Protein AF-A0A1F7W3T9-F1 (afdb_monomer)

Organism: NCBI:txid1802421

Nearest PDB structures (foldseek):
  5jph-assembly2_A  TM=6.653E-01  e=1.484E-04  Staphylococcus aureus subsp. aureus COL
  3c26-assembly1_A-2  TM=6.608E-01  e=3.423E-04  Thermoplasma acidophilum DSM 1728
  3bln-assembly1_A-2  TM=6.348E-01  e=3.893E-04  Bacillus cereus ATCC 10987
  5i0c-assembly1_A  TM=7.735E-01  e=1.502E-03  Escherichia coli K-12
  6wqb-assembly1_A  TM=5.299E-01  e=5.034E-04  Legionella hackeliae

Radius of gyration: 15.73 Å; Cα contacts (8 Å, |Δi|>4): 240; chains: 1; bounding box: 48×29×38 Å

Structure (mmCIF, N/CA/C/O backbone):
data_AF-A0A1F7W3T9-F1
#
_entry.id   AF-A0A1F7W3T9-F1
#
loop_
_atom_site.group_PDB
_atom_site.id
_atom_site.type_symbol
_atom_site.label_atom_id
_atom_site.label_alt_id
_atom_site.label_comp_id
_atom_site.label_asym_id
_atom_site.label_entity_id
_atom_site.label_seq_id
_atom_site.pdbx_PDB_ins_code
_atom_site.Cartn_x
_atom_site.Cartn_y
_atom_site.Cartn_z
_atom_site.occupancy
_atom_site.B_iso_or_equiv
_atom_site.auth_seq_id
_atom_site.auth_comp_id
_atom_site.auth_asym_id
_atom_site.auth_atom_id
_atom_site.pdbx_PDB_model_num
ATOM 1 N N . MET A 1 1 ? -23.388 -8.414 0.802 1.00 35.69 1 MET A N 1
ATOM 2 C CA . MET A 1 1 ? -22.889 -7.067 0.453 1.00 35.69 1 MET A CA 1
ATOM 3 C C . MET A 1 1 ? -22.602 -6.332 1.752 1.00 35.69 1 MET A C 1
ATOM 5 O O . MET A 1 1 ? -23.546 -5.978 2.436 1.00 35.69 1 MET A O 1
ATOM 9 N N . TYR A 1 2 ? -21.334 -6.177 2.138 1.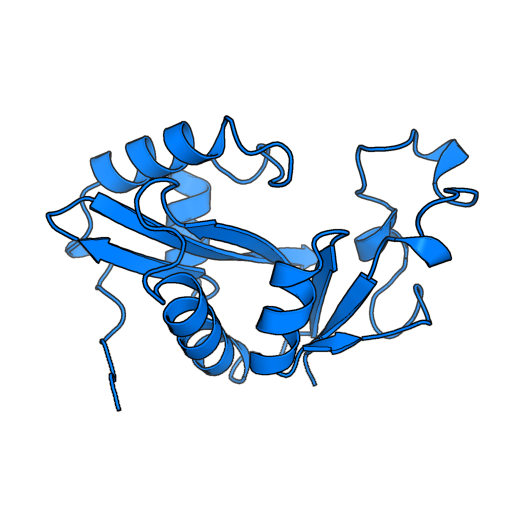00 41.97 2 TYR A N 1
ATOM 10 C CA . TYR A 1 2 ? -20.949 -5.325 3.270 1.00 41.97 2 TYR A CA 1
ATOM 11 C C . TYR A 1 2 ? -20.372 -4.039 2.691 1.00 41.97 2 TYR A C 1
ATOM 13 O O . TYR A 1 2 ? -19.206 -4.007 2.309 1.00 41.97 2 TYR A O 1
ATOM 21 N N . ASN A 1 3 ? -21.203 -3.005 2.569 1.00 50.81 3 ASN A N 1
ATOM 22 C CA . ASN A 1 3 ? -20.736 -1.667 2.225 1.00 50.81 3 ASN A CA 1
ATOM 23 C C . ASN A 1 3 ? -20.411 -0.950 3.540 1.00 50.81 3 ASN A C 1
ATOM 25 O O . ASN A 1 3 ? -21.209 -0.170 4.053 1.00 50.81 3 ASN A O 1
ATOM 29 N N . LYS A 1 4 ? -19.295 -1.336 4.172 1.00 67.81 4 LYS A N 1
ATOM 30 C CA . LYS A 1 4 ? -18.832 -0.667 5.390 1.00 67.81 4 LYS A CA 1
ATOM 31 C C . LYS A 1 4 ? -18.284 0.686 4.943 1.00 67.81 4 LYS A C 1
ATOM 33 O O . LYS A 1 4 ? -17.303 0.729 4.204 1.00 67.81 4 LYS A O 1
ATOM 38 N N . MET A 1 5 ? -18.970 1.768 5.307 1.00 78.62 5 MET A N 1
ATOM 39 C CA . MET A 1 5 ? -18.484 3.114 5.024 1.00 78.62 5 MET A CA 1
ATOM 40 C C . MET A 1 5 ? -17.095 3.286 5.635 1.00 78.62 5 MET A C 1
ATOM 42 O O . MET A 1 5 ? -16.861 2.905 6.783 1.00 78.62 5 MET A O 1
ATOM 46 N N . ARG A 1 6 ? -16.184 3.857 4.847 1.00 87.25 6 ARG A N 1
ATOM 47 C CA . ARG A 1 6 ? -14.848 4.236 5.296 1.00 87.25 6 ARG A CA 1
ATOM 48 C C . ARG A 1 6 ? -14.981 5.192 6.496 1.00 87.25 6 ARG A C 1
ATOM 50 O O . ARG A 1 6 ? -15.669 6.203 6.339 1.00 87.25 6 ARG A O 1
ATOM 57 N N . PRO A 1 7 ? -14.378 4.891 7.663 1.00 90.06 7 PRO A N 1
ATOM 58 C CA . PRO A 1 7 ? -14.485 5.756 8.836 1.00 90.06 7 PRO A CA 1
ATOM 59 C C . PRO A 1 7 ? -14.005 7.172 8.523 1.00 90.06 7 PRO A C 1
ATOM 61 O O . PRO A 1 7 ? -13.029 7.345 7.782 1.00 90.06 7 PRO A O 1
ATOM 64 N N . LYS A 1 8 ? -14.670 8.191 9.065 1.00 91.81 8 LYS A N 1
ATOM 65 C CA . LYS A 1 8 ? -14.162 9.550 8.903 1.00 91.81 8 LYS A CA 1
ATOM 66 C C . LYS A 1 8 ? -12.931 9.730 9.777 1.00 91.81 8 LYS A C 1
ATOM 68 O O . LYS A 1 8 ? -12.761 9.033 10.774 1.00 91.81 8 LYS A O 1
ATOM 73 N N . ILE A 1 9 ? -12.033 10.620 9.377 1.00 92.19 9 ILE A N 1
ATOM 74 C CA . ILE A 1 9 ? -10.763 10.760 10.087 1.00 92.19 9 ILE A CA 1
ATOM 75 C C . ILE A 1 9 ? -10.940 11.362 11.479 1.00 92.19 9 ILE A C 1
ATOM 77 O O . ILE A 1 9 ? -10.219 10.988 12.396 1.00 92.19 9 ILE A O 1
ATOM 81 N N . GLU A 1 10 ? -11.912 12.256 11.634 1.00 91.88 10 GLU A N 1
ATOM 82 C CA . GLU A 1 10 ? -12.294 12.862 12.906 1.00 91.88 10 GLU A CA 1
ATOM 83 C C . GLU A 1 10 ? -12.789 11.833 13.932 1.00 91.88 10 GLU A C 1
ATOM 85 O O . GLU A 1 10 ? -12.701 12.087 15.130 1.00 91.88 10 GLU A O 1
ATOM 90 N N . ASP A 1 11 ? -13.229 10.658 13.468 1.00 92.69 11 ASP A N 1
ATOM 91 C CA . ASP A 1 11 ? -13.685 9.549 14.308 1.00 92.69 11 ASP A CA 1
ATOM 92 C C . ASP A 1 11 ? -12.538 8.593 14.698 1.00 92.69 11 ASP A C 1
ATOM 94 O O . ASP A 1 11 ? -12.772 7.603 15.390 1.00 92.69 11 ASP A O 1
ATOM 98 N N . ILE A 1 12 ? -11.305 8.833 14.229 1.00 95.62 12 ILE A N 1
ATOM 99 C CA . ILE A 1 12 ? -10.142 7.977 14.497 1.00 95.62 12 ILE A CA 1
ATOM 100 C C . ILE A 1 12 ? -9.166 8.726 15.417 1.00 95.62 12 ILE A C 1
ATOM 102 O O . ILE A 1 12 ? -8.451 9.615 14.942 1.00 95.62 12 ILE A O 1
ATOM 106 N N . PRO A 1 13 ? -9.078 8.350 16.707 1.00 95.38 13 PRO A N 1
ATOM 107 C CA . PRO A 1 13 ? -8.136 8.948 17.647 1.00 95.38 13 PRO A CA 1
ATOM 108 C C . PRO A 1 13 ? -6.679 8.906 17.163 1.00 95.38 13 PRO A C 1
ATOM 110 O O . PRO A 1 13 ? -6.229 7.930 16.558 1.00 95.38 13 PRO A O 1
ATOM 113 N N . ASP A 1 14 ? -5.894 9.933 17.507 1.00 95.69 14 ASP A N 1
ATOM 114 C CA . ASP A 1 14 ? -4.461 9.998 17.166 1.00 95.69 14 ASP A CA 1
ATOM 115 C C . ASP A 1 14 ? -3.666 8.807 17.728 1.00 95.69 14 ASP A C 1
ATOM 117 O O . ASP A 1 14 ? -2.729 8.313 17.095 1.00 95.69 14 ASP A O 1
ATOM 121 N N . GLN A 1 15 ? -4.093 8.272 18.875 1.00 97.19 15 GLN A N 1
ATOM 122 C CA . GLN A 1 15 ? -3.517 7.065 19.463 1.00 97.19 15 GLN A CA 1
ATOM 123 C C . GLN A 1 15 ? -3.587 5.852 18.520 1.00 97.19 15 GLN A C 1
ATOM 125 O O . GLN A 1 15 ? -2.621 5.094 18.451 1.00 97.19 15 GLN A O 1
ATOM 130 N N . CYS A 1 16 ? -4.656 5.690 17.736 1.00 97.81 16 CYS A N 1
ATOM 131 C CA . CYS A 1 16 ? -4.796 4.562 16.812 1.00 97.81 16 CYS A CA 1
ATOM 132 C C . CYS A 1 16 ? -3.702 4.567 15.734 1.00 97.81 16 CYS A C 1
ATOM 134 O O . CYS A 1 16 ? -3.210 3.513 15.330 1.00 97.81 16 CYS A O 1
ATOM 136 N N . TRP A 1 17 ? -3.301 5.755 15.270 1.00 97.69 17 TRP A N 1
ATOM 137 C CA . TRP A 1 17 ? -2.234 5.926 14.279 1.00 97.69 17 TRP A CA 1
ATOM 138 C C . TRP A 1 17 ? -0.857 5.623 14.870 1.00 97.69 17 TRP A C 1
ATOM 140 O O . TRP A 1 17 ? -0.026 4.992 14.211 1.00 97.69 17 TRP A O 1
ATOM 150 N N . ASN A 1 18 ? -0.636 6.016 16.127 1.00 97.94 18 ASN A N 1
ATOM 151 C CA . ASN A 1 18 ? 0.569 5.665 16.875 1.00 97.94 18 ASN A CA 1
ATOM 152 C C . ASN A 1 18 ? 0.680 4.147 17.056 1.00 97.94 18 ASN A C 1
ATOM 154 O O . ASN A 1 18 ? 1.714 3.564 16.733 1.00 97.94 18 ASN A O 1
ATOM 158 N N . GLU A 1 19 ? -0.397 3.494 17.494 1.00 97.81 19 GLU A N 1
ATOM 159 C CA . GLU A 1 19 ? -0.456 2.038 17.646 1.00 97.81 19 GLU A CA 1
ATOM 160 C C . GLU A 1 19 ? -0.229 1.314 16.317 1.00 97.81 19 GLU A C 1
ATOM 162 O O . GLU A 1 19 ? 0.555 0.368 16.259 1.00 97.81 19 GLU A O 1
ATOM 167 N N . LEU A 1 20 ? -0.865 1.765 15.231 1.00 97.94 20 LEU A N 1
ATOM 168 C CA . LEU A 1 20 ? -0.646 1.202 13.899 1.00 97.94 20 LEU A CA 1
ATOM 169 C C . LEU A 1 20 ? 0.827 1.301 13.486 1.00 97.94 20 LEU A C 1
ATOM 171 O O . LEU A 1 20 ? 1.398 0.313 13.034 1.00 97.94 20 LEU A O 1
ATOM 175 N N . SER A 1 21 ? 1.448 2.469 13.660 1.00 97.62 21 SER A N 1
ATOM 176 C CA . SER A 1 21 ? 2.864 2.675 13.347 1.00 97.62 21 SER A CA 1
ATOM 177 C C . SER A 1 21 ? 3.762 1.699 14.113 1.00 97.62 21 SER A C 1
ATOM 179 O O . SER A 1 21 ? 4.583 1.021 13.496 1.00 97.62 21 SER A O 1
ATOM 181 N N . GLN A 1 22 ? 3.542 1.541 15.424 1.00 97.25 22 GLN A N 1
ATOM 182 C CA . GLN A 1 22 ? 4.276 0.579 16.253 1.00 97.25 22 GLN A CA 1
ATOM 183 C C . GLN A 1 22 ? 4.046 -0.871 15.809 1.00 97.25 22 GLN A C 1
ATOM 185 O O . GLN A 1 22 ? 4.997 -1.644 15.703 1.00 97.25 22 GLN A O 1
ATOM 190 N N . ASN A 1 23 ? 2.805 -1.235 15.481 1.00 96.81 23 ASN A N 1
ATOM 191 C CA . ASN A 1 23 ? 2.450 -2.577 15.017 1.00 96.81 23 ASN A CA 1
ATOM 192 C C . ASN A 1 23 ? 3.042 -2.927 13.643 1.00 96.81 23 ASN A C 1
ATOM 194 O O . ASN A 1 23 ? 3.168 -4.109 13.320 1.00 96.81 23 ASN A O 1
ATOM 198 N N . LEU A 1 24 ? 3.396 -1.929 12.830 1.00 95.88 24 LEU A N 1
ATOM 199 C CA . LEU A 1 24 ? 4.036 -2.132 11.532 1.00 95.88 24 LEU A CA 1
ATOM 200 C C . LEU A 1 24 ? 5.555 -2.314 11.645 1.00 95.88 24 LEU A C 1
ATOM 202 O O . LEU A 1 24 ? 6.133 -2.913 10.744 1.00 95.88 24 LEU A O 1
ATOM 206 N N . LEU A 1 25 ? 6.211 -1.862 12.722 1.00 93.25 25 LEU A N 1
ATOM 207 C CA . LEU A 1 25 ? 7.673 -1.969 12.889 1.00 93.25 25 LEU A CA 1
ATOM 208 C C . LEU A 1 25 ? 8.229 -3.407 12.806 1.00 93.25 25 LEU A C 1
ATOM 210 O O . LEU A 1 25 ? 9.304 -3.586 12.240 1.00 93.25 25 LEU A O 1
ATOM 214 N N . PRO A 1 26 ? 7.553 -4.454 13.318 1.00 92.38 26 PRO A N 1
ATOM 215 C CA . PRO A 1 26 ? 8.050 -5.827 13.193 1.00 92.38 26 PRO A CA 1
ATOM 216 C C . PRO A 1 26 ? 7.887 -6.426 11.782 1.00 92.38 26 PRO A C 1
ATOM 218 O O . PRO A 1 26 ? 8.435 -7.495 11.494 1.00 92.38 26 PRO A O 1
ATOM 221 N N . GLU A 1 27 ? 7.111 -5.788 10.901 1.00 90.38 27 GLU A N 1
ATOM 222 C CA . GLU A 1 27 ? 6.724 -6.331 9.598 1.00 90.38 27 GLU A CA 1
ATOM 223 C C . GLU A 1 27 ? 7.800 -6.066 8.538 1.00 90.38 27 GLU A C 1
ATOM 225 O O . GLU A 1 27 ? 7.726 -5.113 7.769 1.00 90.38 27 GLU A O 1
ATOM 230 N N . LYS A 1 28 ? 8.775 -6.976 8.435 1.00 84.12 28 LYS A N 1
ATOM 231 C CA . LYS A 1 28 ? 9.928 -6.886 7.509 1.00 84.12 28 LYS A CA 1
ATOM 232 C C . LYS A 1 28 ? 9.580 -6.675 6.026 1.00 84.12 28 LYS A C 1
ATOM 234 O O . LYS A 1 28 ? 10.450 -6.317 5.240 1.00 84.12 28 LYS A O 1
ATOM 239 N N . ALA A 1 29 ? 8.348 -6.976 5.617 1.00 81.69 29 ALA A N 1
ATOM 240 C CA . ALA A 1 29 ? 7.885 -6.811 4.239 1.00 81.69 29 ALA A CA 1
ATOM 241 C C . ALA A 1 29 ? 7.359 -5.394 3.941 1.00 81.69 29 ALA A C 1
ATOM 243 O O . ALA A 1 29 ? 7.005 -5.107 2.798 1.00 81.69 29 ALA A O 1
ATOM 244 N N . ILE A 1 30 ? 7.266 -4.529 4.953 1.00 86.38 30 ILE A N 1
ATOM 245 C CA . ILE A 1 30 ? 6.737 -3.172 4.853 1.00 86.38 30 ILE A CA 1
ATOM 246 C C . ILE A 1 30 ? 7.895 -2.200 5.056 1.00 86.38 30 ILE A C 1
ATOM 248 O O . ILE A 1 30 ? 8.602 -2.252 6.055 1.00 86.38 30 ILE A O 1
ATOM 252 N N . LEU A 1 31 ? 8.081 -1.291 4.103 1.00 84.19 31 LEU A N 1
ATOM 253 C CA . LEU A 1 31 ? 9.108 -0.260 4.197 1.00 84.19 31 LEU A CA 1
ATOM 254 C C . LEU A 1 31 ? 8.773 0.718 5.337 1.00 84.19 31 LEU A C 1
ATOM 256 O O . LEU A 1 31 ? 7.743 1.385 5.281 1.00 84.19 31 LEU A O 1
ATOM 260 N N . HIS A 1 32 ? 9.630 0.833 6.353 1.00 84.25 32 HIS A N 1
ATOM 261 C CA . HIS A 1 32 ? 9.324 1.642 7.545 1.00 84.25 32 HIS A CA 1
ATOM 262 C C . HIS A 1 32 ? 9.503 3.156 7.352 1.00 84.25 32 HIS A C 1
ATOM 264 O O . HIS A 1 32 ? 8.979 3.947 8.134 1.00 84.25 32 HIS A O 1
ATOM 270 N N . THR A 1 33 ? 10.178 3.594 6.283 1.00 83.19 33 THR A N 1
ATOM 271 C CA . THR A 1 33 ? 10.369 5.028 5.970 1.00 83.19 33 THR A CA 1
ATOM 272 C C . THR A 1 33 ? 9.066 5.759 5.623 1.00 83.19 33 THR A C 1
ATOM 274 O O . THR A 1 33 ? 9.048 6.988 5.541 1.00 83.19 33 THR A O 1
ATOM 277 N N . ARG A 1 34 ? 7.977 5.003 5.430 1.00 87.00 34 ARG A N 1
ATOM 278 C CA . ARG A 1 34 ? 6.623 5.489 5.136 1.00 87.00 34 ARG A CA 1
ATOM 279 C C . ARG A 1 34 ? 5.597 5.159 6.226 1.00 87.00 34 ARG A C 1
ATOM 281 O O . ARG A 1 34 ? 4.414 5.374 6.020 1.00 87.00 34 ARG A O 1
ATOM 288 N N . THR A 1 35 ? 5.998 4.593 7.366 1.00 91.50 35 THR A N 1
ATOM 289 C CA . THR A 1 35 ? 5.048 4.097 8.383 1.00 91.50 35 THR A CA 1
ATOM 290 C C . THR A 1 35 ? 5.002 4.953 9.643 1.00 91.50 35 THR A C 1
ATOM 292 O O . THR A 1 35 ? 4.647 4.437 10.702 1.00 91.50 35 THR A O 1
ATOM 295 N N . THR A 1 36 ? 5.356 6.241 9.576 1.00 96.12 36 THR A N 1
ATOM 296 C CA . THR A 1 36 ? 5.118 7.143 10.713 1.00 96.12 36 THR A CA 1
ATOM 297 C C . THR A 1 36 ? 3.615 7.414 10.873 1.00 96.12 36 THR A C 1
ATOM 299 O O . THR A 1 36 ? 2.879 7.341 9.883 1.00 96.12 36 THR A O 1
ATO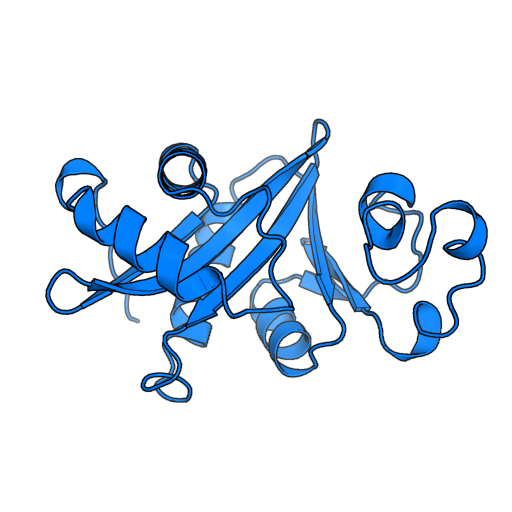M 302 N N . PRO A 1 37 ? 3.129 7.740 12.087 1.00 97.56 37 PRO A N 1
ATOM 303 C CA . PRO A 1 37 ? 1.712 8.037 12.315 1.00 97.56 37 PRO A CA 1
ATOM 304 C C . PRO A 1 37 ? 1.175 9.107 11.355 1.00 97.56 37 PRO A C 1
ATOM 306 O O . PRO A 1 37 ? 0.146 8.901 10.713 1.00 97.56 37 PRO A O 1
ATOM 309 N N . ASP A 1 38 ? 1.928 10.194 11.167 1.00 96.81 38 ASP A N 1
ATOM 310 C CA . ASP A 1 38 ? 1.553 11.292 10.273 1.00 96.81 38 ASP A CA 1
ATOM 311 C C . ASP A 1 38 ? 1.476 10.859 8.808 1.00 96.81 38 ASP A C 1
ATOM 313 O O . ASP A 1 38 ? 0.544 11.241 8.104 1.00 96.81 38 ASP A O 1
ATOM 317 N N . GLN A 1 39 ? 2.412 10.032 8.333 1.00 96.44 39 GLN A N 1
ATOM 318 C CA . GLN A 1 39 ? 2.392 9.528 6.957 1.00 96.44 39 GLN A CA 1
ATOM 319 C C . GLN A 1 39 ? 1.209 8.585 6.715 1.00 96.44 39 GLN A C 1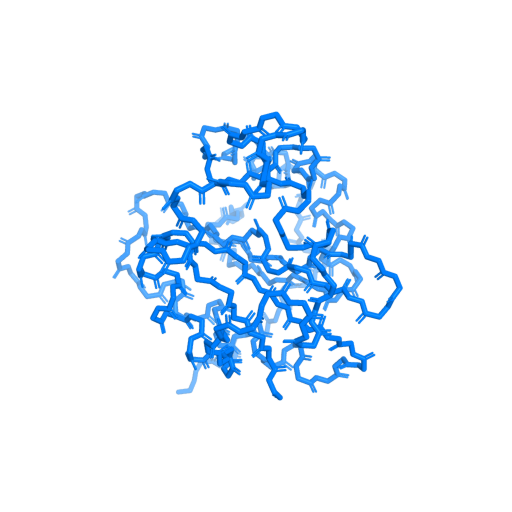
ATOM 321 O O . GLN A 1 39 ? 0.536 8.695 5.689 1.00 96.44 39 GLN A O 1
ATOM 326 N N . LEU A 1 40 ? 0.918 7.696 7.671 1.00 97.56 40 LEU A N 1
ATOM 327 C CA . LEU A 1 40 ? -0.231 6.786 7.621 1.00 97.56 40 LEU A CA 1
ATOM 328 C C . LEU A 1 40 ? -1.556 7.565 7.623 1.00 97.56 40 LEU A C 1
ATOM 330 O O . LEU A 1 40 ? -2.474 7.263 6.854 1.00 97.56 40 LEU A O 1
ATOM 334 N N . LYS A 1 41 ? -1.642 8.608 8.450 1.00 97.56 41 LYS A N 1
ATOM 335 C CA . LYS A 1 41 ? -2.793 9.509 8.514 1.00 97.56 41 LYS A CA 1
ATOM 336 C C . LYS A 1 41 ? -2.952 10.304 7.215 1.00 97.56 41 LYS A C 1
ATOM 338 O O . LYS A 1 41 ? -4.057 10.413 6.685 1.00 97.56 41 LYS A O 1
ATOM 343 N N . ARG A 1 42 ? -1.847 10.807 6.660 1.00 96.81 42 ARG A N 1
ATOM 344 C CA . ARG A 1 42 ? -1.803 11.580 5.411 1.00 96.81 42 ARG A CA 1
ATOM 345 C C . ARG A 1 42 ? -2.272 10.765 4.207 1.00 96.81 42 ARG A C 1
ATOM 347 O O . ARG A 1 42 ? -3.185 11.196 3.518 1.00 96.81 42 ARG A O 1
ATOM 354 N N . VAL A 1 43 ? -1.721 9.570 3.984 1.00 96.31 43 VAL A N 1
ATOM 355 C CA . VAL A 1 43 ? -2.115 8.726 2.837 1.00 96.31 43 VAL A CA 1
ATOM 356 C C . VAL A 1 43 ? -3.577 8.268 2.941 1.00 96.31 43 VAL A C 1
ATOM 358 O O . VAL A 1 43 ? -4.259 8.072 1.932 1.00 96.31 43 VAL A O 1
ATOM 361 N N . TYR A 1 44 ? -4.099 8.157 4.167 1.00 97.12 44 TYR A N 1
ATOM 362 C CA . TYR A 1 44 ? -5.527 7.990 4.397 1.00 97.12 44 TYR A CA 1
ATOM 363 C C . TYR A 1 44 ? -6.303 9.248 3.981 1.00 97.12 44 TYR A C 1
ATOM 365 O O . TYR A 1 44 ? -7.184 9.162 3.130 1.00 97.12 44 TYR A O 1
ATOM 373 N N . LEU A 1 45 ? -5.974 10.432 4.487 1.00 95.75 45 LEU A N 1
ATOM 374 C CA . LEU A 1 45 ? -6.638 11.676 4.068 1.00 95.75 45 LEU A CA 1
ATOM 375 C C . LEU A 1 45 ? -6.665 11.870 2.552 1.00 95.75 45 LEU A C 1
ATOM 377 O O . LEU A 1 45 ? -7.716 12.181 1.996 1.00 95.75 45 LEU A O 1
ATOM 381 N N . ASP A 1 46 ? -5.541 11.595 1.899 1.00 94.31 46 ASP A N 1
ATOM 382 C CA . ASP A 1 46 ? -5.356 11.790 0.463 1.00 94.31 46 ASP A CA 1
ATOM 383 C C . ASP A 1 46 ? -6.141 10.770 -0.391 1.00 94.31 46 ASP A C 1
ATOM 385 O O . ASP A 1 46 ? -6.145 10.857 -1.614 1.00 94.31 46 ASP A O 1
ATOM 389 N N . GLY A 1 47 ? -6.841 9.814 0.233 1.00 94.56 47 GLY A N 1
ATOM 390 C CA . GLY A 1 47 ? -7.707 8.868 -0.471 1.00 94.56 47 GLY A CA 1
ATOM 391 C C . GLY A 1 47 ? -6.961 7.685 -1.084 1.00 94.56 47 GLY A C 1
ATOM 392 O O . GLY A 1 47 ? -7.455 7.087 -2.033 1.00 94.56 47 GLY A O 1
ATOM 393 N N . TYR A 1 48 ? -5.810 7.307 -0.524 1.00 95.56 48 TYR A N 1
ATOM 394 C CA . TYR A 1 48 ? -5.002 6.182 -1.009 1.00 95.56 48 TYR A CA 1
ATOM 395 C C . TYR A 1 48 ? -4.817 5.068 0.024 1.00 95.56 48 TYR A C 1
ATOM 397 O O . TYR A 1 48 ? -3.987 4.176 -0.158 1.00 95.56 48 TYR A O 1
ATOM 405 N N . ALA A 1 49 ? -5.598 5.081 1.104 1.00 97.00 49 ALA A N 1
ATOM 406 C CA . ALA A 1 49 ? -5.589 4.009 2.088 1.00 97.00 49 ALA A CA 1
ATOM 407 C C . ALA A 1 49 ? -6.981 3.641 2.600 1.00 97.00 49 ALA A C 1
ATOM 409 O O . ALA A 1 49 ? -7.882 4.475 2.707 1.00 97.00 49 ALA A O 1
ATOM 410 N N . VAL A 1 50 ? -7.135 2.381 2.985 1.00 96.44 50 VAL A N 1
ATOM 411 C CA . VAL A 1 50 ? -8.329 1.840 3.638 1.00 96.44 50 VAL A CA 1
ATOM 412 C C . VAL A 1 50 ? -7.929 1.150 4.933 1.00 96.44 50 VAL A C 1
ATOM 414 O O . VAL A 1 50 ? -6.819 0.629 5.059 1.00 96.44 50 VAL A O 1
ATOM 417 N N . LEU A 1 51 ? -8.837 1.147 5.904 1.00 97.56 51 LEU A N 1
ATOM 418 C CA . LEU A 1 51 ? -8.600 0.545 7.209 1.00 97.56 51 LEU A CA 1
ATOM 419 C C . LEU A 1 51 ? -9.849 -0.138 7.746 1.00 97.56 51 LEU A C 1
ATOM 421 O O . LEU A 1 51 ? -10.968 0.156 7.330 1.00 97.56 51 LEU A O 1
ATOM 425 N N . GLU A 1 52 ? -9.636 -1.047 8.687 1.00 96.69 52 GLU A N 1
ATOM 426 C CA . GLU A 1 52 ? -10.686 -1.654 9.496 1.00 96.69 52 GLU A CA 1
ATOM 427 C C . GLU A 1 52 ? -10.462 -1.233 10.949 1.00 96.69 52 GLU A C 1
ATOM 429 O O . GLU A 1 52 ? -9.410 -1.521 11.524 1.00 96.69 52 GLU A O 1
ATOM 434 N N . LEU A 1 53 ? -11.464 -0.569 11.527 1.00 95.88 53 LEU A N 1
ATOM 435 C CA . LEU A 1 53 ? -11.508 -0.181 12.936 1.00 95.88 53 LEU A CA 1
ATOM 436 C C . LEU A 1 53 ? -12.373 -1.187 13.713 1.00 9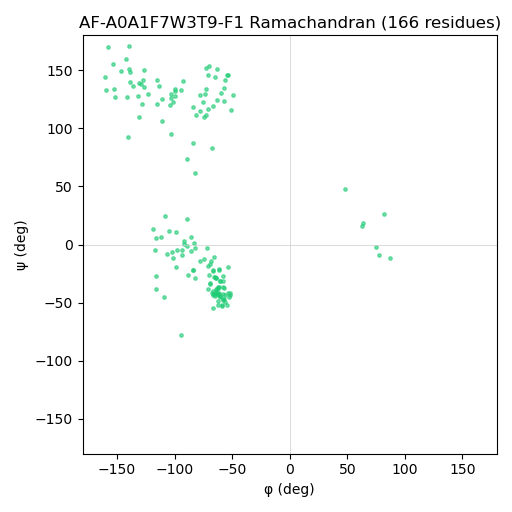5.88 53 LEU A C 1
ATOM 438 O O . LEU A 1 53 ? -13.469 -1.541 13.257 1.00 95.88 53 LEU A O 1
ATOM 442 N N . ARG A 1 54 ? -11.891 -1.648 14.870 1.00 94.12 54 ARG A N 1
ATOM 443 C CA . ARG A 1 54 ? -12.645 -2.455 15.844 1.00 94.12 54 ARG A CA 1
ATOM 444 C C . ARG A 1 54 ? -12.277 -2.014 17.248 1.00 94.12 54 ARG A C 1
ATOM 446 O O . ARG A 1 54 ? -11.091 -1.995 17.552 1.00 94.12 54 ARG A O 1
ATOM 453 N N . ASP A 1 55 ? -13.279 -1.681 18.056 1.00 90.62 55 ASP A N 1
ATOM 454 C CA . ASP A 1 55 ? -13.100 -1.254 19.450 1.00 90.62 55 ASP A CA 1
ATOM 455 C C . ASP A 1 55 ? -12.009 -0.178 19.587 1.00 90.62 55 ASP A C 1
ATOM 457 O O . 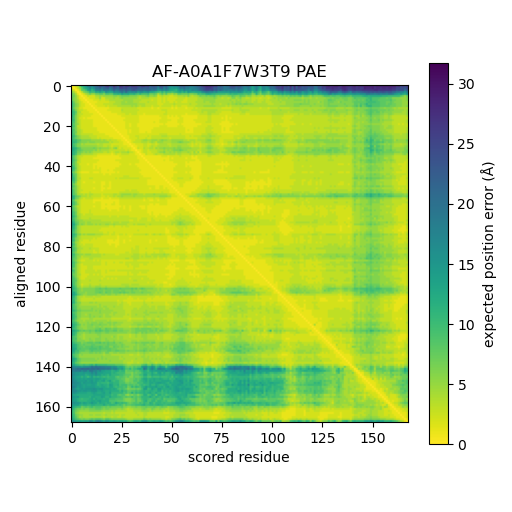ASP A 1 55 ? -11.093 -0.316 20.381 1.00 90.62 55 ASP A O 1
ATOM 461 N N . GLU A 1 56 ? -12.060 0.849 18.728 1.00 90.25 56 GLU A N 1
ATOM 462 C CA . GLU A 1 56 ? -11.072 1.945 18.679 1.00 90.25 56 GLU A CA 1
ATOM 463 C C . GLU A 1 56 ? -9.632 1.527 18.316 1.00 90.25 56 GLU A C 1
ATOM 465 O O . GLU A 1 56 ? -8.702 2.317 18.428 1.00 90.25 56 GLU A O 1
ATOM 470 N N . HIS A 1 57 ? -9.427 0.327 17.770 1.00 95.56 57 HIS A N 1
ATOM 471 C CA . HIS A 1 57 ? -8.132 -0.112 17.247 1.00 95.56 57 HIS A CA 1
ATOM 472 C C . HIS A 1 57 ? -8.161 -0.313 15.733 1.00 95.56 57 HIS A C 1
ATOM 474 O O . HIS A 1 57 ? -9.079 -0.930 15.179 1.00 95.56 57 HIS A O 1
ATOM 480 N N . ILE A 1 58 ? -7.118 0.155 15.042 1.00 97.88 58 ILE A N 1
ATOM 481 C CA . ILE A 1 58 ? -6.904 -0.195 13.635 1.00 97.88 58 ILE A CA 1
ATOM 482 C C . ILE A 1 58 ? -6.395 -1.637 13.587 1.00 97.88 58 ILE A C 1
ATOM 484 O O . ILE A 1 58 ? -5.263 -1.934 13.966 1.00 97.88 58 ILE A O 1
ATOM 488 N N . VAL A 1 59 ? -7.237 -2.548 13.104 1.00 97.75 59 VAL A N 1
ATOM 489 C CA . VAL A 1 59 ? -6.932 -3.987 13.029 1.00 97.75 59 VAL A CA 1
ATOM 490 C C . VAL A 1 59 ? -6.539 -4.453 11.630 1.00 97.75 59 VAL A C 1
ATOM 492 O O . VAL A 1 59 ? -6.140 -5.601 11.428 1.00 97.75 59 VAL A O 1
ATOM 495 N N . GLY A 1 60 ? -6.641 -3.572 10.643 1.00 97.62 60 GLY A N 1
ATOM 496 C CA . GLY A 1 60 ? -6.123 -3.800 9.307 1.00 97.62 60 GLY A CA 1
ATOM 497 C C . GLY A 1 60 ? -5.962 -2.483 8.573 1.00 97.62 60 GLY A C 1
ATOM 498 O O . GLY A 1 60 ? -6.747 -1.560 8.774 1.00 97.62 60 GLY A O 1
ATOM 499 N N . TYR A 1 61 ? -4.922 -2.397 7.753 1.00 97.88 61 TYR A N 1
ATOM 500 C CA . TYR A 1 61 ? -4.530 -1.164 7.092 1.00 97.88 61 TYR A CA 1
ATOM 501 C C . TYR A 1 61 ? -3.819 -1.445 5.774 1.00 97.88 61 TYR A C 1
ATOM 503 O O . TYR A 1 61 ? -2.876 -2.240 5.704 1.00 97.88 61 TYR A O 1
ATOM 511 N N . PHE A 1 62 ? -4.314 -0.818 4.717 1.00 95.94 62 PHE A N 1
ATOM 512 C CA . PHE A 1 62 ? -3.876 -1.016 3.346 1.00 95.94 62 PHE A CA 1
ATOM 513 C C . PHE A 1 62 ? -3.634 0.346 2.710 1.00 95.94 62 PHE A C 1
ATOM 515 O O . PHE A 1 62 ? -4.527 1.185 2.759 1.00 95.94 62 PHE A O 1
ATOM 522 N N . ALA A 1 63 ? -2.461 0.564 2.115 1.00 96.50 63 ALA A N 1
ATOM 523 C CA . ALA A 1 63 ? -2.087 1.853 1.533 1.00 96.50 63 ALA A CA 1
ATOM 524 C C . ALA A 1 63 ? -1.359 1.705 0.191 1.00 96.50 63 ALA A C 1
ATOM 526 O O . ALA A 1 63 ? -0.509 0.822 0.019 1.00 96.50 63 ALA A O 1
ATOM 527 N N . ALA A 1 64 ? -1.703 2.602 -0.733 1.00 95.38 64 ALA A N 1
ATOM 528 C CA . ALA A 1 64 ? -1.004 2.858 -1.979 1.00 95.38 64 ALA A CA 1
ATOM 529 C C . ALA A 1 64 ? -0.212 4.162 -1.828 1.00 95.38 64 ALA A C 1
ATOM 531 O O . ALA A 1 64 ? -0.768 5.216 -1.545 1.00 95.38 64 ALA A O 1
ATOM 532 N N . TRP A 1 65 ? 1.100 4.086 -1.977 1.00 94.81 65 TRP A N 1
ATOM 533 C CA . TRP A 1 65 ? 2.012 5.180 -1.684 1.00 94.81 65 TRP A CA 1
ATOM 534 C C . TRP A 1 65 ? 2.415 5.896 -2.965 1.00 94.81 65 TRP A C 1
ATOM 536 O O . TRP A 1 65 ? 2.835 5.210 -3.898 1.00 94.81 65 TRP A O 1
ATOM 546 N N . PRO A 1 66 ? 2.357 7.235 -3.024 1.00 93.56 66 PRO A N 1
ATOM 547 C CA . PRO A 1 66 ? 2.920 7.971 -4.148 1.00 93.56 66 PRO A CA 1
ATOM 548 C C . PRO A 1 66 ? 4.432 7.734 -4.198 1.00 93.56 66 PRO A C 1
ATOM 550 O O . PRO A 1 66 ? 5.140 7.958 -3.215 1.00 93.56 66 PRO A O 1
ATOM 553 N N . VAL A 1 67 ? 4.933 7.264 -5.340 1.00 91.94 67 VAL A N 1
ATOM 554 C CA . VAL A 1 67 ? 6.372 6.992 -5.532 1.00 91.94 67 VAL A CA 1
ATOM 555 C C . VAL A 1 67 ? 7.008 7.870 -6.604 1.00 91.94 67 VAL A C 1
ATOM 557 O O . VAL A 1 67 ? 8.203 8.155 -6.508 1.00 91.94 67 VAL A O 1
ATOM 560 N N . ALA A 1 68 ? 6.210 8.321 -7.570 1.00 93.56 68 ALA A N 1
ATOM 561 C CA . ALA A 1 68 ? 6.539 9.294 -8.606 1.00 93.56 68 ALA A CA 1
ATOM 562 C C . ALA A 1 68 ? 5.237 9.917 -9.138 1.00 93.56 68 ALA A C 1
ATOM 564 O O . ALA A 1 68 ? 4.145 9.432 -8.827 1.00 93.56 68 ALA A O 1
ATOM 565 N N . ASP A 1 69 ? 5.342 10.976 -9.941 1.00 93.00 69 ASP A N 1
ATOM 566 C CA . ASP A 1 69 ? 4.163 11.564 -10.577 1.00 93.00 69 ASP A CA 1
ATOM 567 C C . ASP A 1 69 ? 3.453 10.528 -11.458 1.00 93.00 69 ASP A C 1
ATOM 569 O O . ASP A 1 69 ? 4.091 9.813 -12.225 1.00 93.00 69 ASP A O 1
ATOM 573 N N . GLY A 1 70 ? 2.138 10.393 -11.298 1.00 93.81 70 GLY A N 1
ATOM 574 C CA . GLY A 1 70 ? 1.356 9.362 -11.982 1.00 93.81 70 GLY A CA 1
ATOM 575 C C . GLY A 1 70 ? 1.443 7.940 -11.400 1.00 93.81 70 GLY A C 1
ATOM 576 O O . GLY A 1 70 ? 0.632 7.108 -11.798 1.00 93.81 70 GLY A O 1
ATOM 577 N N . PHE A 1 71 ? 2.328 7.641 -10.435 1.00 95.06 71 PHE A N 1
ATOM 578 C CA . PHE A 1 71 ? 2.581 6.268 -9.959 1.00 95.06 71 PHE A CA 1
ATOM 579 C C . PHE A 1 71 ? 2.368 6.087 -8.455 1.00 95.06 71 PHE A C 1
ATOM 581 O O . PHE A 1 71 ? 2.953 6.801 -7.636 1.00 95.06 71 PHE A O 1
ATOM 588 N N . HIS A 1 72 ? 1.588 5.068 -8.087 1.00 95.19 72 HIS A N 1
ATOM 589 C CA . HIS A 1 72 ? 1.403 4.654 -6.697 1.00 95.19 72 HIS A CA 1
ATOM 590 C C . HIS A 1 72 ? 1.687 3.163 -6.495 1.00 95.19 72 HIS A C 1
ATOM 592 O O . HIS A 1 72 ? 1.205 2.310 -7.239 1.00 95.19 72 HIS A O 1
ATOM 598 N N . GLU A 1 73 ? 2.423 2.844 -5.434 1.00 94.12 73 GLU A N 1
ATOM 599 C CA . GLU A 1 73 ? 2.746 1.474 -5.044 1.00 94.12 73 GLU A CA 1
ATOM 600 C C . GLU A 1 73 ? 1.859 1.008 -3.879 1.00 94.12 73 GLU A C 1
ATOM 602 O O . GLU A 1 73 ? 1.910 1.580 -2.790 1.00 94.12 73 GLU A O 1
ATOM 607 N N . VAL A 1 74 ? 1.112 -0.086 -4.044 1.00 93.25 74 VAL A N 1
ATOM 608 C CA . VAL A 1 74 ? 0.461 -0.832 -2.954 1.00 93.25 74 VAL A CA 1
ATOM 609 C C . VAL A 1 74 ? 1.535 -1.492 -2.094 1.00 93.25 74 VAL A C 1
ATOM 611 O O . VAL A 1 74 ? 1.902 -2.655 -2.271 1.00 93.25 74 VAL A O 1
ATOM 614 N N . GLY A 1 75 ? 2.059 -0.695 -1.175 1.00 90.25 75 GLY A N 1
ATOM 615 C CA . GLY A 1 75 ? 3.244 -1.006 -0.395 1.00 90.25 75 GLY A CA 1
ATOM 616 C C . GLY A 1 75 ? 2.968 -1.355 1.068 1.00 90.25 75 GLY A C 1
ATOM 617 O O . GLY A 1 75 ? 3.869 -1.805 1.779 1.00 90.25 75 GLY A O 1
ATOM 618 N N . THR A 1 76 ? 1.728 -1.174 1.519 1.00 93.44 76 THR A N 1
ATOM 619 C CA . THR A 1 76 ? 1.283 -1.614 2.842 1.00 93.44 76 THR A CA 1
ATOM 620 C C . THR A 1 76 ? 0.019 -2.441 2.680 1.00 93.44 76 THR A C 1
ATOM 622 O O . THR A 1 76 ? -0.980 -1.957 2.155 1.00 93.44 76 THR A O 1
ATOM 625 N N . ALA A 1 77 ? 0.069 -3.690 3.133 1.00 93.31 77 ALA A N 1
ATOM 626 C CA . ALA A 1 77 ? -1.065 -4.601 3.203 1.00 93.31 77 ALA A CA 1
ATOM 627 C C . ALA A 1 77 ? -0.952 -5.376 4.517 1.00 93.31 77 ALA A C 1
ATOM 629 O O . ALA A 1 77 ? -0.249 -6.383 4.598 1.00 93.31 77 ALA A O 1
ATOM 630 N N . TRP A 1 78 ? -1.596 -4.865 5.563 1.00 95.81 78 TRP A N 1
ATOM 631 C CA . TRP A 1 78 ? -1.436 -5.367 6.920 1.00 95.81 78 TRP A CA 1
ATOM 632 C C . TRP A 1 78 ? -2.778 -5.701 7.566 1.00 95.81 78 TRP A C 1
ATOM 634 O O . TRP A 1 78 ? -3.777 -5.002 7.397 1.00 95.81 78 TRP A O 1
ATOM 644 N N . VAL A 1 79 ? -2.784 -6.794 8.322 1.00 96.44 79 VAL A N 1
ATOM 645 C CA . VAL A 1 79 ? -3.868 -7.206 9.216 1.00 96.44 79 VAL A CA 1
ATOM 646 C C . VAL A 1 79 ? -3.215 -7.651 10.514 1.00 96.44 79 VAL A C 1
ATOM 648 O O . VAL A 1 79 ? -2.215 -8.386 10.468 1.00 96.44 79 VAL A O 1
ATOM 651 N N . ARG A 1 80 ? -3.795 -7.231 11.642 1.00 96.44 80 ARG A N 1
ATOM 652 C CA . ARG A 1 80 ? -3.337 -7.588 12.985 1.00 96.44 80 ARG A CA 1
ATOM 653 C C . ARG A 1 80 ? -3.139 -9.109 13.080 1.00 96.44 80 ARG A C 1
ATOM 655 O O . ARG A 1 80 ? -4.033 -9.841 12.642 1.00 96.44 80 ARG A O 1
ATOM 662 N N . PRO A 1 81 ? -1.979 -9.604 13.554 1.00 95.56 81 PRO A N 1
ATOM 663 C CA . PRO A 1 81 ? -1.622 -11.020 13.442 1.00 95.56 81 PRO A CA 1
ATOM 664 C C . PRO A 1 81 ? -2.663 -12.006 13.985 1.00 95.56 81 PRO A C 1
ATOM 666 O O . PRO A 1 81 ? -2.961 -12.996 13.320 1.00 95.56 81 PRO A O 1
ATOM 669 N N . ASP A 1 82 ? -3.256 -11.695 15.135 1.00 96.50 82 ASP A N 1
ATOM 670 C CA . ASP A 1 82 ? -4.296 -12.473 15.822 1.00 96.50 82 ASP A CA 1
ATOM 671 C C . ASP A 1 82 ? -5.645 -12.503 15.081 1.00 96.50 82 ASP A C 1
ATOM 673 O O . ASP A 1 82 ? -6.498 -13.328 15.389 1.00 96.50 82 ASP A O 1
ATOM 677 N N . LEU A 1 83 ? -5.844 -11.629 14.091 1.00 96.12 83 LEU A N 1
ATOM 678 C CA . LEU A 1 83 ? -7.077 -11.524 13.304 1.00 96.12 83 LEU A CA 1
ATOM 679 C C . LEU A 1 83 ? -6.899 -11.949 11.838 1.00 96.12 83 LEU A C 1
ATOM 681 O O . LEU A 1 83 ? -7.820 -11.826 11.017 1.00 96.12 83 LEU A O 1
ATOM 685 N N . ARG A 1 84 ? -5.725 -12.471 11.473 1.00 93.75 84 ARG A N 1
ATOM 686 C CA . ARG A 1 84 ? -5.489 -13.052 10.144 1.00 93.75 84 ARG A CA 1
ATOM 687 C C . ARG A 1 84 ? -6.359 -14.300 9.962 1.00 93.75 84 ARG A C 1
ATOM 689 O O . ARG A 1 84 ? -6.619 -15.037 10.899 1.00 93.75 84 ARG A O 1
ATOM 696 N N . GLY A 1 85 ? -6.855 -14.523 8.744 1.00 91.19 85 GLY A N 1
ATOM 697 C CA . GLY A 1 85 ? -7.784 -15.626 8.445 1.00 91.19 85 GLY A CA 1
ATOM 698 C C . GLY A 1 85 ? -9.269 -15.303 8.664 1.00 91.19 85 GLY A C 1
ATOM 699 O O . GLY A 1 85 ? -10.121 -16.004 8.131 1.00 91.19 85 GLY A O 1
ATOM 700 N N . HIS A 1 86 ? -9.607 -14.182 9.311 1.00 93.56 86 HIS A N 1
ATOM 701 C CA . HIS A 1 86 ? -10.999 -13.768 9.560 1.00 93.56 86 HIS A CA 1
ATOM 702 C C . HIS A 1 86 ? -11.612 -12.904 8.437 1.00 93.56 86 HIS A C 1
ATOM 704 O O . HIS A 1 86 ? -12.533 -12.124 8.665 1.00 93.56 86 HIS A O 1
ATOM 710 N N . GLY A 1 87 ? -11.075 -12.979 7.215 1.00 92.12 87 GLY A N 1
ATOM 711 C CA . GLY A 1 87 ? -11.610 -12.265 6.045 1.00 92.12 87 GLY A CA 1
ATOM 712 C C . GLY A 1 87 ? -11.341 -10.752 5.979 1.00 92.12 87 GLY A C 1
ATOM 713 O O . GLY A 1 87 ? -11.675 -10.142 4.964 1.00 92.12 87 GLY A O 1
ATOM 714 N N . ILE A 1 88 ? -10.690 -10.147 6.984 1.00 94.06 88 ILE A N 1
ATOM 715 C CA . ILE A 1 88 ? -10.383 -8.700 7.028 1.00 94.06 88 ILE A CA 1
ATOM 716 C C . ILE A 1 88 ? -9.578 -8.262 5.799 1.00 94.06 88 ILE A C 1
ATOM 718 O O . ILE A 1 88 ? -9.969 -7.327 5.106 1.00 94.06 88 ILE A O 1
ATOM 722 N N . GLY A 1 89 ? -8.495 -8.976 5.474 1.00 92.62 89 GLY A N 1
ATOM 723 C CA . GLY A 1 89 ? -7.657 -8.643 4.317 1.00 92.62 89 GLY A CA 1
ATOM 724 C C . GLY A 1 89 ? -8.447 -8.643 3.007 1.00 92.62 89 GLY A C 1
ATOM 725 O O . GLY A 1 89 ? -8.337 -7.708 2.223 1.00 92.62 89 GLY A O 1
ATOM 726 N N . ARG A 1 90 ? -9.322 -9.637 2.799 1.00 91.81 90 ARG A N 1
ATOM 727 C CA . ARG A 1 90 ? -10.204 -9.693 1.622 1.00 91.81 90 ARG A CA 1
ATOM 728 C C . ARG A 1 90 ? -11.132 -8.478 1.556 1.00 91.81 90 ARG A C 1
ATOM 730 O O . ARG A 1 90 ? -11.300 -7.912 0.480 1.00 91.81 90 ARG A O 1
ATOM 737 N N . ALA A 1 91 ? -11.728 -8.082 2.681 1.00 92.38 91 ALA A N 1
ATOM 738 C CA . ALA A 1 91 ? -12.599 -6.911 2.739 1.00 92.38 91 ALA A CA 1
ATOM 739 C C . ALA A 1 91 ? -11.836 -5.617 2.406 1.00 92.38 91 ALA A C 1
ATOM 741 O O . ALA A 1 91 ? -12.328 -4.811 1.619 1.00 92.38 91 ALA A O 1
ATOM 742 N N . LEU A 1 92 ? -10.620 -5.454 2.937 1.00 94.06 92 LEU A N 1
ATOM 743 C CA . LEU A 1 92 ? -9.766 -4.297 2.653 1.00 94.06 92 LEU A CA 1
ATOM 744 C C . LEU A 1 92 ? -9.322 -4.254 1.187 1.00 94.06 92 LEU A C 1
ATOM 746 O O . LEU A 1 92 ? -9.429 -3.204 0.568 1.00 94.06 92 LEU A O 1
ATOM 750 N N . TYR A 1 93 ? -8.929 -5.383 0.589 1.00 91.19 93 TYR A N 1
ATOM 751 C CA . TYR A 1 93 ? -8.617 -5.460 -0.846 1.00 91.19 93 TYR A CA 1
ATOM 752 C C . TYR A 1 93 ? -9.802 -4.994 -1.718 1.00 91.19 93 TYR A C 1
ATOM 754 O O . TYR A 1 93 ? -9.617 -4.230 -2.663 1.00 91.19 93 TYR A O 1
ATOM 762 N N . VAL A 1 94 ? -11.037 -5.398 -1.394 1.00 90.62 94 VAL A N 1
ATOM 763 C CA . VAL A 1 94 ? -12.233 -4.953 -2.136 1.00 90.62 94 VAL A CA 1
ATOM 764 C C . VAL A 1 94 ? -12.468 -3.448 -1.979 1.00 90.62 94 VAL A C 1
ATOM 766 O O . VAL A 1 94 ? -12.718 -2.769 -2.971 1.00 90.62 94 VAL A O 1
ATOM 769 N N . GLN A 1 95 ? -12.350 -2.904 -0.765 1.00 92.38 95 GLN A N 1
ATOM 770 C CA . GLN A 1 95 ? -12.475 -1.457 -0.547 1.00 92.38 95 GLN A CA 1
ATOM 771 C C . GLN A 1 95 ? -11.393 -0.677 -1.301 1.00 92.38 95 GLN A C 1
ATOM 773 O O . GLN A 1 95 ? -11.689 0.313 -1.965 1.00 92.38 95 GLN A O 1
ATOM 778 N N . MET A 1 96 ? -10.154 -1.166 -1.253 1.00 92.62 96 MET A N 1
ATOM 779 C CA . MET A 1 96 ? -9.021 -0.571 -1.949 1.00 92.62 96 MET A CA 1
ATOM 780 C C . MET A 1 96 ? -9.239 -0.559 -3.463 1.00 92.62 96 MET A C 1
ATOM 782 O O . MET A 1 96 ? -8.983 0.452 -4.105 1.00 92.62 96 MET A O 1
ATOM 786 N N . LYS A 1 97 ? -9.783 -1.639 -4.043 1.00 91.75 97 LYS A N 1
ATOM 787 C CA . LYS A 1 97 ? -10.173 -1.672 -5.461 1.00 91.75 97 LYS A CA 1
ATOM 788 C C . LYS A 1 97 ? -11.111 -0.517 -5.803 1.00 91.75 97 LYS A C 1
ATOM 790 O O . LYS A 1 97 ? -10.860 0.207 -6.756 1.00 91.75 97 LYS A O 1
ATOM 795 N N . HIS A 1 98 ? -12.190 -0.353 -5.039 1.00 91.19 98 HIS A N 1
ATOM 796 C CA . HIS A 1 98 ? -13.170 0.702 -5.296 1.00 91.19 98 HIS A CA 1
ATOM 797 C C . HIS A 1 98 ? -12.567 2.102 -5.160 1.00 91.19 98 HIS A C 1
ATOM 799 O O . HIS A 1 98 ? -12.885 2.968 -5.967 1.00 91.19 98 HIS A O 1
ATOM 805 N N . LEU A 1 99 ? -11.683 2.297 -4.180 1.00 91.69 99 LEU A N 1
ATOM 806 C CA . LEU A 1 99 ? -10.996 3.565 -3.943 1.00 91.69 99 LEU A CA 1
ATOM 807 C C . LEU A 1 99 ? -10.024 3.932 -5.072 1.00 91.69 99 LEU A C 1
ATOM 809 O O . LEU A 1 99 ? -9.922 5.097 -5.449 1.00 91.69 99 LEU A O 1
ATOM 813 N N . LEU A 1 100 ? -9.297 2.942 -5.591 1.00 91.38 100 LEU A N 1
ATOM 814 C CA . LEU A 1 100 ? -8.224 3.163 -6.555 1.00 91.38 100 LEU A CA 1
ATOM 815 C C . LEU A 1 100 ? -8.700 3.163 -8.013 1.00 91.38 100 LEU A C 1
ATOM 817 O O . LEU A 1 100 ? -8.087 3.836 -8.831 1.00 91.38 100 LEU A O 1
ATOM 821 N N . LEU A 1 101 ? -9.809 2.487 -8.341 1.00 89.56 101 LEU A N 1
ATOM 822 C CA . LEU A 1 101 ? -10.392 2.505 -9.696 1.00 89.56 101 LEU A CA 1
ATOM 823 C C . LEU A 1 101 ? -10.825 3.902 -10.163 1.00 89.56 101 LEU A C 1
ATOM 825 O O . LEU A 1 101 ? -10.984 4.121 -11.358 1.00 89.56 101 LEU A O 1
ATOM 829 N N . THR A 1 102 ? -11.066 4.830 -9.238 1.00 85.25 102 THR A N 1
ATOM 830 C CA . THR A 1 102 ? -11.470 6.204 -9.563 1.00 85.25 102 THR A CA 1
ATOM 831 C C . THR A 1 102 ? -10.285 7.159 -9.691 1.00 85.25 102 THR A C 1
ATOM 833 O O . THR A 1 102 ? -10.498 8.350 -9.900 1.00 85.25 102 THR A O 1
ATOM 836 N N . GLN A 1 103 ? -9.054 6.673 -9.509 1.00 87.50 103 GLN A N 1
ATOM 837 C CA . GLN A 1 103 ? -7.849 7.494 -9.552 1.00 87.50 103 GLN A CA 1
ATOM 838 C C . GLN A 1 103 ? -7.240 7.449 -10.953 1.00 87.50 103 GLN A C 1
ATOM 840 O O . GLN A 1 103 ? -7.045 6.377 -11.518 1.00 87.50 103 GLN A O 1
ATOM 845 N N . ASP A 1 104 ? -6.877 8.611 -11.489 1.00 89.94 104 ASP A N 1
ATOM 846 C CA . ASP A 1 104 ? -6.159 8.726 -12.763 1.00 89.94 104 ASP A CA 1
ATOM 847 C C . ASP A 1 104 ? -4.650 8.511 -12.553 1.00 89.94 104 ASP A C 1
ATOM 849 O O . ASP A 1 104 ? -3.838 9.431 -12.668 1.00 89.94 104 ASP A O 1
ATOM 853 N N . ARG A 1 105 ? -4.274 7.318 -12.077 1.00 92.50 105 ARG A N 1
ATOM 854 C CA . ARG A 1 105 ? -2.903 6.961 -11.678 1.00 92.50 105 ARG A CA 1
ATOM 855 C C . ARG A 1 105 ? -2.616 5.492 -11.982 1.00 92.50 105 ARG A C 1
ATOM 857 O O . ARG A 1 105 ? -3.491 4.640 -11.858 1.00 92.50 105 ARG A O 1
ATOM 864 N N . ILE A 1 106 ? -1.358 5.176 -12.281 1.00 94.62 106 ILE A N 1
ATOM 865 C CA . ILE A 1 106 ? -0.885 3.794 -12.375 1.00 94.62 106 ILE A CA 1
ATOM 866 C C . ILE A 1 106 ? -0.670 3.257 -10.961 1.00 94.62 106 ILE A C 1
ATOM 868 O O . ILE A 1 106 ? 0.206 3.715 -10.224 1.00 94.62 106 ILE A O 1
ATOM 872 N N . ILE A 1 107 ? -1.465 2.255 -10.596 1.00 95.12 107 ILE A N 1
ATOM 873 C CA . ILE A 1 107 ? -1.344 1.539 -9.328 1.00 95.12 107 ILE A CA 1
ATOM 874 C C . ILE A 1 107 ? -0.593 0.236 -9.572 1.00 95.12 107 ILE A C 1
ATOM 876 O O . ILE A 1 107 ? -0.987 -0.562 -10.421 1.00 95.12 107 ILE A O 1
ATOM 880 N N . PHE A 1 108 ? 0.454 -0.026 -8.801 1.00 94.75 108 PHE A N 1
ATOM 881 C CA . PHE A 1 108 ? 1.214 -1.267 -8.912 1.00 94.75 108 PHE A CA 1
ATOM 882 C C . PHE A 1 108 ? 1.611 -1.820 -7.548 1.00 94.75 108 PHE A C 1
ATOM 884 O O . PHE A 1 108 ? 1.429 -1.175 -6.525 1.00 94.75 108 PHE A O 1
ATOM 891 N N . GLY A 1 109 ? 2.146 -3.034 -7.504 1.00 92.69 109 GLY A N 1
ATOM 892 C CA . GLY A 1 109 ? 2.736 -3.576 -6.287 1.00 92.69 109 GLY A CA 1
ATOM 893 C C . GLY A 1 109 ? 3.688 -4.721 -6.577 1.00 92.69 109 GLY A C 1
ATOM 894 O O . GLY A 1 109 ? 3.333 -5.677 -7.276 1.00 92.69 109 GLY A O 1
ATOM 895 N N . VAL A 1 110 ? 4.869 -4.670 -5.968 1.00 91.06 110 VAL A N 1
ATOM 896 C CA . VAL A 1 110 ? 5.896 -5.709 -6.066 1.00 91.06 110 VAL A CA 1
ATOM 897 C C . VAL A 1 110 ? 5.889 -6.539 -4.787 1.00 91.06 110 VAL A C 1
ATOM 899 O O . VAL A 1 110 ? 5.889 -6.009 -3.682 1.00 91.06 110 VAL A O 1
ATOM 902 N N . THR A 1 111 ? 5.832 -7.863 -4.905 1.00 89.31 111 THR A N 1
ATOM 903 C CA . THR A 1 111 ? 5.895 -8.738 -3.727 1.00 89.31 111 THR A CA 1
ATOM 904 C C . THR A 1 111 ? 6.445 -10.113 -4.075 1.00 89.31 111 THR A C 1
ATOM 906 O O . THR A 1 111 ? 6.302 -10.567 -5.208 1.00 89.31 111 THR A O 1
ATOM 909 N N . THR A 1 112 ? 7.020 -10.795 -3.086 1.00 89.56 112 THR A N 1
ATOM 910 C CA . THR A 1 112 ? 7.288 -12.242 -3.130 1.00 89.56 112 THR A CA 1
ATOM 911 C C . THR A 1 112 ? 6.203 -13.049 -2.409 1.00 89.56 112 THR A C 1
ATOM 913 O O . THR A 1 112 ? 6.243 -14.273 -2.413 1.00 89.56 112 THR A O 1
ATOM 916 N N . ASN A 1 113 ? 5.234 -12.393 -1.755 1.00 87.56 113 ASN A N 1
ATOM 917 C CA . ASN A 1 113 ? 4.210 -13.068 -0.961 1.00 87.56 113 ASN A CA 1
ATOM 918 C C . ASN A 1 113 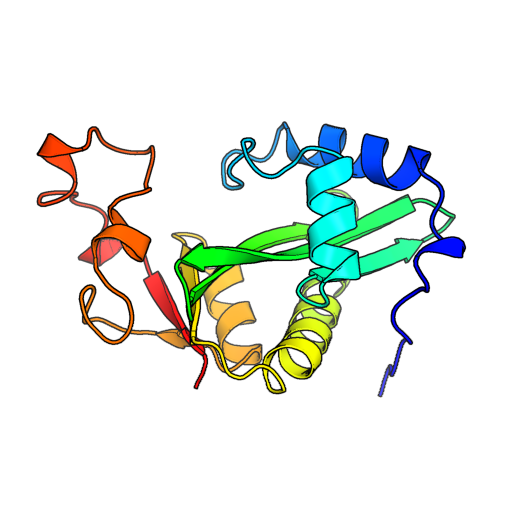? 3.071 -13.600 -1.861 1.00 87.56 113 ASN A C 1
ATOM 920 O O . ASN A 1 113 ? 2.279 -12.792 -2.363 1.00 87.56 113 ASN A O 1
ATOM 924 N N . PRO A 1 114 ? 2.906 -14.930 -2.014 1.00 88.94 114 PRO A N 1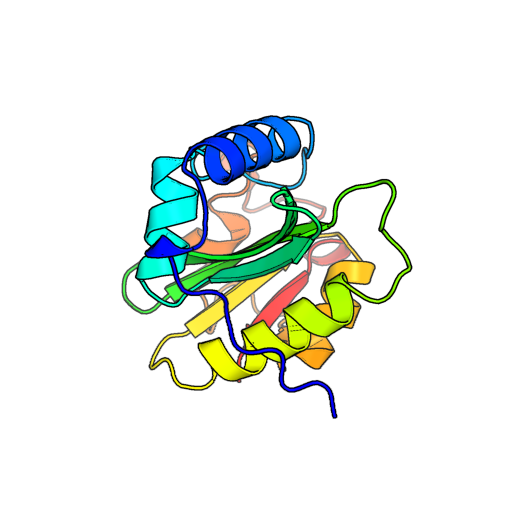
ATOM 925 C CA . PRO A 1 114 ? 1.878 -15.504 -2.884 1.00 88.94 114 PRO A CA 1
ATOM 926 C C . PRO A 1 114 ? 0.449 -15.175 -2.427 1.00 88.94 114 PRO A C 1
ATOM 928 O O . PRO A 1 114 ? -0.441 -15.030 -3.264 1.00 88.94 114 PRO A O 1
ATOM 931 N N . VAL A 1 115 ? 0.221 -14.975 -1.123 1.00 87.06 115 VAL A N 1
ATOM 932 C CA . VAL A 1 115 ? -1.087 -14.558 -0.593 1.00 87.06 115 VAL A CA 1
ATOM 933 C C . VAL A 1 115 ? -1.421 -13.142 -1.058 1.00 87.06 115 VAL A C 1
ATOM 935 O O . VAL A 1 115 ? -2.538 -12.888 -1.506 1.00 87.06 115 VAL A O 1
ATOM 938 N N . SER A 1 116 ? -0.449 -12.224 -1.021 1.00 87.00 116 SER A N 1
ATOM 939 C CA . SER A 1 116 ? -0.644 -10.870 -1.554 1.00 87.00 116 SER A CA 1
ATOM 940 C C . SER A 1 116 ? -0.878 -10.897 -3.064 1.00 87.00 116 SER A C 1
ATOM 942 O O . SER A 1 116 ? -1.705 -10.135 -3.558 1.00 87.00 116 SER A O 1
ATOM 944 N N . VAL A 1 117 ? -0.191 -11.769 -3.813 1.00 90.31 117 VAL A N 1
ATOM 945 C CA . VAL A 1 117 ? -0.428 -11.943 -5.259 1.00 90.31 117 VAL A CA 1
ATOM 946 C C . VAL A 1 117 ? -1.873 -12.355 -5.518 1.00 90.31 117 VAL A C 1
ATOM 948 O O . VAL A 1 117 ? -2.566 -11.658 -6.257 1.00 90.31 117 VAL A O 1
ATOM 951 N N . HIS A 1 118 ? -2.338 -13.414 -4.852 1.00 90.19 118 HIS A N 1
ATOM 952 C CA . HIS A 1 118 ? -3.702 -13.920 -4.991 1.00 90.19 118 HIS A CA 1
ATOM 953 C C . HIS A 1 118 ? -4.754 -12.854 -4.658 1.00 90.19 118 HIS A C 1
ATOM 955 O O . HIS A 1 118 ? -5.691 -12.634 -5.423 1.00 90.19 118 HIS A O 1
ATOM 961 N N . LEU A 1 119 ? -4.581 -12.143 -3.542 1.00 86.81 119 LEU A N 1
ATOM 962 C CA . LEU A 1 119 ? -5.504 -11.078 -3.160 1.00 86.81 119 LEU A CA 1
ATOM 963 C C . LEU A 1 119 ? -5.418 -9.863 -4.099 1.00 86.81 119 LEU A C 1
ATOM 965 O O . LEU A 1 119 ? -6.434 -9.241 -4.397 1.00 86.81 119 LEU A O 1
ATOM 969 N N . GLY A 1 120 ? -4.233 -9.550 -4.626 1.00 87.50 120 GLY A N 1
ATOM 970 C CA . GLY A 1 120 ? -4.037 -8.483 -5.605 1.00 87.50 120 GLY A CA 1
ATOM 971 C C . GLY A 1 120 ? -4.817 -8.710 -6.897 1.00 87.50 120 GLY A C 1
ATOM 972 O O . GLY A 1 120 ? -5.395 -7.767 -7.435 1.00 87.50 120 GLY A O 1
ATOM 973 N N . HIS A 1 121 ? -4.936 -9.958 -7.352 1.00 88.50 121 HIS A N 1
ATOM 974 C CA . HIS A 1 121 ? -5.780 -10.292 -8.504 1.00 88.50 121 HIS A CA 1
ATOM 975 C C . HIS A 1 121 ? -7.257 -9.941 -8.258 1.00 88.50 121 HIS A C 1
ATOM 977 O O . HIS A 1 121 ? -7.945 -9.500 -9.176 1.00 88.50 121 HIS A O 1
ATOM 983 N N . MET A 1 122 ? -7.740 -10.014 -7.010 1.00 83.69 122 MET A N 1
ATOM 984 C CA . MET A 1 122 ? -9.095 -9.557 -6.656 1.00 83.69 122 MET A CA 1
ATOM 985 C C . MET A 1 122 ? -9.276 -8.036 -6.800 1.00 83.69 122 MET A C 1
ATOM 987 O O . MET A 1 122 ? -10.400 -7.563 -6.976 1.00 83.69 122 MET A O 1
ATOM 991 N N . MET A 1 123 ? -8.177 -7.280 -6.746 1.00 83.62 123 MET A N 1
ATOM 992 C CA . MET A 1 123 ? -8.106 -5.832 -6.961 1.00 83.62 123 MET A CA 1
ATOM 993 C C . MET A 1 123 ? -7.956 -5.426 -8.436 1.00 83.62 123 MET A C 1
ATOM 995 O O . MET A 1 123 ? -7.778 -4.247 -8.706 1.00 83.62 123 MET A O 1
ATOM 999 N N . ASN A 1 124 ? -8.040 -6.364 -9.388 1.00 88.19 124 ASN A N 1
ATOM 1000 C CA . ASN A 1 124 ? -7.674 -6.159 -10.798 1.00 88.19 124 ASN A CA 1
ATOM 1001 C C . ASN A 1 124 ? -6.183 -5.838 -11.021 1.00 88.19 124 ASN A C 1
ATOM 1003 O O . ASN A 1 124 ? -5.818 -5.357 -12.093 1.00 88.19 124 ASN A O 1
ATOM 1007 N N . LEU A 1 125 ? -5.306 -6.131 -10.053 1.00 90.75 125 LEU A N 1
ATOM 1008 C CA . LEU A 1 125 ? -3.872 -6.119 -10.321 1.00 90.75 125 LEU A CA 1
ATOM 1009 C C . LEU A 1 125 ? -3.551 -7.326 -11.207 1.00 90.75 125 LEU A C 1
ATOM 1011 O O . LEU A 1 125 ? -3.732 -8.467 -10.792 1.00 90.75 125 LEU A O 1
ATOM 1015 N N . VAL A 1 126 ? -3.078 -7.091 -12.422 1.00 93.00 126 VAL A N 1
ATOM 1016 C CA . VAL A 1 126 ? -2.640 -8.133 -13.354 1.00 93.00 126 VAL A CA 1
ATOM 1017 C C . VAL A 1 126 ? -1.146 -8.342 -13.175 1.00 93.00 126 VAL A C 1
ATOM 1019 O O . VAL A 1 126 ? -0.418 -7.383 -12.957 1.00 93.00 126 VAL A O 1
ATOM 1022 N N . SER A 1 127 ? -0.674 -9.585 -13.226 1.00 92.56 127 SER A N 1
ATOM 1023 C CA . SER A 1 127 ? 0.762 -9.882 -13.174 1.00 92.56 127 SER A CA 1
ATOM 1024 C C . SER A 1 127 ? 1.450 -9.494 -14.485 1.00 92.56 127 SER A C 1
ATOM 1026 O O . SER A 1 127 ? 0.959 -9.837 -15.558 1.00 92.56 127 SER A O 1
ATOM 1028 N N . HIS A 1 128 ? 2.595 -8.818 -14.392 1.00 91.62 128 HIS A N 1
ATOM 1029 C CA . HIS A 1 128 ? 3.426 -8.431 -15.533 1.00 91.62 128 HIS A CA 1
ATOM 1030 C C . HIS A 1 128 ? 4.778 -9.145 -15.470 1.00 91.62 128 HIS A C 1
ATOM 1032 O O . HIS A 1 128 ? 5.354 -9.309 -14.396 1.00 91.62 128 HIS A O 1
ATOM 1038 N N . THR A 1 129 ? 5.274 -9.564 -16.633 1.00 87.56 129 THR A N 1
ATOM 1039 C CA . THR A 1 129 ? 6.624 -10.122 -16.808 1.00 87.56 129 THR A CA 1
ATOM 1040 C C . THR A 1 129 ? 7.615 -9.089 -17.337 1.00 87.56 129 THR A C 1
ATOM 1042 O O . THR A 1 129 ? 8.819 -9.269 -17.188 1.00 87.56 129 THR A O 1
ATOM 1045 N N . ASN A 1 130 ? 7.124 -8.001 -17.941 1.00 87.50 130 ASN A N 1
ATOM 1046 C CA . ASN A 1 130 ? 7.949 -6.860 -18.311 1.00 87.50 130 ASN A CA 1
ATOM 1047 C C . ASN A 1 130 ? 8.107 -5.935 -17.095 1.00 87.50 130 ASN A C 1
ATOM 1049 O O . ASN A 1 130 ? 7.121 -5.415 -16.582 1.00 87.50 130 ASN A O 1
ATOM 1053 N N . TRP A 1 131 ? 9.345 -5.750 -16.638 1.00 87.06 131 TRP A N 1
ATOM 1054 C CA . TRP A 1 131 ? 9.689 -4.943 -15.460 1.00 87.06 131 TRP A CA 1
ATOM 1055 C C . TRP A 1 131 ? 10.016 -3.479 -15.775 1.00 87.06 131 TRP A C 1
ATOM 1057 O O . TRP A 1 131 ? 10.378 -2.731 -14.868 1.00 87.06 131 TRP A O 1
ATOM 1067 N N . SER A 1 132 ? 9.903 -3.086 -17.043 1.00 85.50 132 SER A N 1
ATOM 1068 C CA . SER A 1 132 ? 10.168 -1.719 -17.503 1.00 85.50 132 SER A CA 1
ATOM 1069 C C . SER A 1 132 ? 8.934 -1.036 -18.097 1.00 85.50 132 SER A C 1
ATOM 1071 O O . SER A 1 132 ? 9.017 0.129 -18.471 1.00 85.50 132 SER A O 1
ATOM 1073 N N . ASP A 1 133 ? 7.811 -1.751 -18.219 1.00 87.56 133 ASP A N 1
ATOM 1074 C CA . ASP A 1 133 ? 6.557 -1.245 -18.784 1.00 87.56 133 ASP A CA 1
ATOM 1075 C C . ASP A 1 133 ? 5.352 -2.002 -18.183 1.00 87.56 133 ASP A C 1
ATOM 1077 O O . ASP A 1 133 ? 5.394 -3.235 -18.080 1.00 87.56 133 ASP A O 1
ATOM 1081 N N . PRO A 1 134 ? 4.274 -1.311 -17.756 1.00 90.38 134 PRO A N 1
ATOM 1082 C CA . PRO A 1 134 ? 4.048 0.143 -17.805 1.00 90.38 134 PRO A CA 1
ATOM 1083 C C . PRO A 1 134 ? 4.705 0.925 -16.655 1.00 90.38 134 PRO A C 1
ATOM 1085 O O . PRO A 1 134 ? 4.591 2.146 -16.594 1.00 90.38 134 PRO A O 1
ATOM 1088 N N . VAL A 1 135 ? 5.354 0.235 -15.712 1.00 92.31 135 VAL A N 1
ATOM 1089 C CA . VAL A 1 135 ? 6.029 0.871 -14.574 1.00 92.31 135 VAL A CA 1
ATOM 1090 C C . VAL A 1 135 ? 7.536 0.887 -14.831 1.00 92.31 135 VAL A C 1
ATOM 1092 O O . VAL A 1 135 ? 8.107 -0.183 -15.056 1.00 92.31 135 VAL A O 1
ATOM 1095 N N . PRO A 1 136 ? 8.189 2.059 -14.763 1.00 91.00 136 PRO A N 1
ATOM 1096 C CA . PRO A 1 136 ? 9.637 2.171 -14.854 1.00 91.00 136 PRO A CA 1
ATOM 1097 C C . PRO A 1 136 ? 10.383 1.278 -13.851 1.00 91.00 136 PRO A C 1
ATOM 1099 O O . PRO A 1 136 ? 9.946 1.048 -12.719 1.00 91.00 136 PRO A O 1
ATOM 1102 N N . TRP A 1 137 ? 11.545 0.779 -14.269 1.00 86.19 137 TRP A N 1
ATOM 1103 C CA . TRP A 1 137 ? 12.346 -0.167 -13.486 1.00 86.19 137 TRP A CA 1
ATOM 1104 C C . TRP A 1 137 ? 12.826 0.404 -12.140 1.00 86.19 137 TRP A C 1
ATOM 1106 O O . TRP A 1 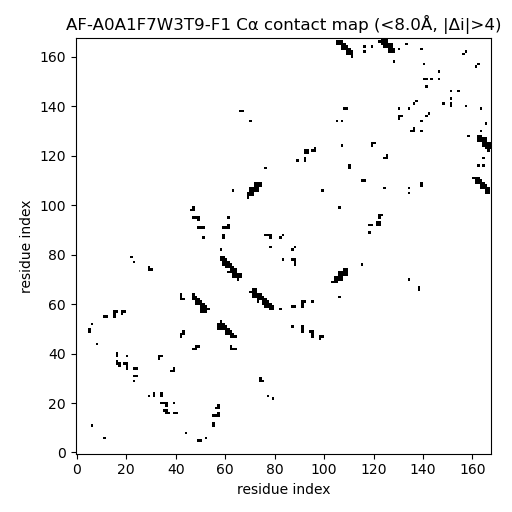137 ? 12.861 -0.298 -11.125 1.00 86.19 137 TRP A O 1
ATOM 1116 N N . ASP A 1 138 ? 13.173 1.689 -12.115 1.00 87.88 138 ASP A N 1
ATOM 1117 C CA . ASP A 1 138 ? 13.629 2.418 -10.930 1.00 87.88 138 ASP A CA 1
ATOM 1118 C C . ASP A 1 138 ? 12.544 2.518 -9.844 1.00 87.88 138 ASP A C 1
ATOM 1120 O O . ASP A 1 138 ? 12.858 2.520 -8.652 1.00 87.88 138 ASP A O 1
ATOM 1124 N N . LEU A 1 139 ? 11.268 2.516 -10.243 1.00 88.00 139 LEU A N 1
ATOM 1125 C CA . LEU A 1 139 ? 10.121 2.523 -9.332 1.00 88.00 139 LEU A CA 1
ATOM 1126 C C . LEU A 1 139 ? 9.730 1.130 -8.827 1.00 88.00 139 LEU A C 1
ATOM 1128 O O . LEU A 1 139 ? 9.085 1.030 -7.785 1.00 88.00 139 LEU A O 1
ATOM 1132 N N . THR A 1 140 ? 10.107 0.061 -9.534 1.00 84.62 140 THR A N 1
ATOM 1133 C CA . THR A 1 140 ? 9.816 -1.321 -9.125 1.00 84.62 140 THR A CA 1
ATOM 1134 C C . THR A 1 140 ? 10.980 -1.922 -8.338 1.00 84.62 140 THR A C 1
ATOM 1136 O O . THR A 1 140 ? 10.944 -2.007 -7.112 1.00 84.62 140 THR A O 1
ATOM 1139 N N . CYS A 1 141 ? 12.037 -2.340 -9.030 1.00 74.56 141 CYS A N 1
ATOM 1140 C CA . CYS A 1 141 ? 13.208 -2.973 -8.437 1.00 74.56 141 CYS A CA 1
ATOM 1141 C C . CYS A 1 141 ? 14.199 -1.953 -7.877 1.00 74.56 141 CYS A C 1
ATOM 1143 O O . CYS A 1 141 ? 14.889 -2.270 -6.908 1.00 74.56 141 CYS A O 1
ATOM 1145 N N . GLY A 1 142 ? 14.259 -0.741 -8.441 1.00 62.28 142 GLY A N 1
ATOM 1146 C CA . GLY A 1 142 ? 15.221 0.290 -8.041 1.00 62.28 142 GLY A CA 1
ATOM 1147 C C . GLY A 1 142 ? 15.152 0.680 -6.563 1.00 62.28 142 GLY A C 1
ATOM 1148 O O . GLY A 1 142 ? 16.181 1.003 -5.983 1.00 62.28 142 GLY A O 1
ATOM 1149 N N . ARG A 1 143 ? 13.996 0.544 -5.900 1.00 67.69 143 ARG A N 1
ATOM 1150 C CA . ARG A 1 143 ? 13.823 0.819 -4.456 1.00 67.69 143 ARG A CA 1
ATOM 1151 C C . ARG A 1 143 ? 13.853 -0.421 -3.553 1.00 67.69 143 ARG A C 1
ATOM 1153 O O . ARG A 1 143 ? 13.487 -0.344 -2.389 1.00 67.69 143 ARG A O 1
ATOM 1160 N N . CYS A 1 144 ? 14.246 -1.581 -4.075 1.00 73.69 144 CYS A N 1
ATOM 1161 C CA . CYS A 1 144 ? 14.324 -2.803 -3.278 1.00 73.69 144 CYS A CA 1
ATOM 1162 C C . CYS A 1 144 ? 15.549 -2.782 -2.351 1.00 73.69 144 CYS A C 1
ATOM 1164 O O . CYS A 1 144 ? 16.672 -2.742 -2.834 1.00 73.69 144 CYS A O 1
ATOM 1166 N N . ASP A 1 145 ? 15.358 -2.909 -1.040 1.00 71.81 145 ASP A N 1
ATOM 1167 C CA . ASP A 1 145 ? 16.475 -2.904 -0.076 1.00 71.81 145 ASP A CA 1
ATOM 1168 C C . ASP A 1 145 ? 17.160 -4.274 0.083 1.00 71.81 145 ASP A C 1
ATOM 1170 O O . ASP A 1 145 ? 18.082 -4.430 0.880 1.00 71.81 145 ASP A O 1
ATOM 1174 N N . LYS A 1 146 ? 16.716 -5.300 -0.660 1.00 73.56 146 LYS A N 1
ATOM 1175 C CA . LYS A 1 146 ? 17.300 -6.650 -0.570 1.00 73.56 146 LYS A CA 1
ATOM 1176 C C . LYS A 1 146 ? 18.715 -6.742 -1.148 1.00 73.56 146 LYS A C 1
ATOM 1178 O O . LYS A 1 146 ? 19.450 -7.641 -0.756 1.00 73.56 146 LYS A O 1
ATOM 1183 N N . TYR A 1 147 ? 19.060 -5.871 -2.093 1.00 76.81 147 TYR A N 1
ATOM 1184 C CA . TYR A 1 147 ? 20.339 -5.883 -2.804 1.00 76.81 147 TYR A CA 1
ATOM 1185 C C . TYR A 1 147 ? 20.850 -4.455 -2.970 1.00 76.81 147 TYR A C 1
ATOM 1187 O O . TYR A 1 147 ? 20.049 -3.530 -3.122 1.00 76.81 147 TYR A O 1
ATOM 1195 N N . ALA A 1 148 ? 22.172 -4.278 -2.976 1.00 78.19 148 ALA A N 1
ATOM 1196 C CA . ALA A 1 148 ? 22.776 -2.981 -3.251 1.00 78.19 148 ALA A CA 1
ATOM 1197 C C . ALA A 1 148 ? 22.446 -2.520 -4.681 1.00 78.19 148 ALA A C 1
ATOM 1199 O O . ALA A 1 148 ? 22.278 -3.344 -5.579 1.00 78.19 148 ALA A O 1
ATOM 1200 N N . ASP A 1 149 ? 22.384 -1.205 -4.916 1.00 78.38 149 ASP A N 1
ATOM 1201 C CA . ASP A 1 149 ? 21.928 -0.635 -6.197 1.00 78.38 149 ASP A CA 1
ATOM 1202 C C . ASP A 1 149 ? 22.651 -1.208 -7.422 1.00 78.38 149 ASP A C 1
ATOM 1204 O O . ASP A 1 149 ? 22.016 -1.560 -8.417 1.00 78.38 149 ASP A O 1
ATOM 1208 N N . HIS A 1 150 ? 23.970 -1.382 -7.324 1.00 80.19 150 HIS A N 1
ATOM 1209 C CA . HIS A 1 150 ? 24.795 -1.928 -8.400 1.00 80.19 150 HIS A CA 1
ATOM 1210 C C . HIS A 1 150 ? 24.540 -3.420 -8.680 1.00 80.19 150 HIS A C 1
ATOM 1212 O O . HIS A 1 150 ? 24.880 -3.889 -9.758 1.00 80.19 150 HIS A O 1
ATOM 1218 N N . GLU A 1 151 ? 23.897 -4.161 -7.775 1.00 80.88 151 GLU A N 1
ATOM 1219 C CA . GLU A 1 151 ? 23.588 -5.595 -7.909 1.00 80.88 151 GLU A CA 1
ATOM 1220 C C . GLU A 1 151 ? 22.126 -5.851 -8.316 1.00 80.88 151 GLU A C 1
ATOM 1222 O O . GLU A 1 151 ? 21.758 -6.958 -8.710 1.00 80.88 151 GLU A O 1
ATOM 1227 N N . LYS A 1 152 ? 21.257 -4.831 -8.271 1.00 80.94 152 LYS A N 1
ATOM 1228 C CA . LYS A 1 152 ? 19.814 -4.987 -8.548 1.00 80.94 152 LYS A CA 1
ATOM 1229 C C . LYS A 1 152 ? 19.515 -5.500 -9.955 1.00 80.94 152 LYS A C 1
ATOM 1231 O O . LYS A 1 152 ? 18.528 -6.210 -10.158 1.00 80.94 152 LYS A O 1
ATOM 1236 N N . HIS A 1 153 ? 20.350 -5.157 -10.935 1.00 77.88 153 HIS A N 1
ATOM 1237 C CA . HIS A 1 153 ? 20.160 -5.571 -12.325 1.00 77.88 153 HIS A CA 1
ATOM 1238 C C . HIS A 1 153 ? 20.306 -7.095 -12.524 1.00 77.88 153 HIS A C 1
ATOM 1240 O O . HIS A 1 153 ? 19.617 -7.649 -13.385 1.00 77.88 153 HIS A O 1
ATOM 1246 N N . THR A 1 154 ? 21.101 -7.768 -11.682 1.00 81.69 154 THR A N 1
ATOM 1247 C CA . THR A 1 154 ? 21.361 -9.224 -11.675 1.00 81.69 154 THR A CA 1
ATOM 1248 C C . THR A 1 154 ? 20.637 -9.973 -10.552 1.00 81.69 154 THR A C 1
ATOM 1250 O O . THR A 1 154 ? 20.913 -11.150 -10.323 1.00 81.69 154 THR A O 1
ATOM 1253 N N . CYS A 1 155 ? 19.695 -9.325 -9.858 1.00 82.19 155 CYS A N 1
ATOM 1254 C CA . CYS A 1 155 ? 18.945 -9.913 -8.749 1.00 82.19 155 CYS A CA 1
ATOM 1255 C C . CYS A 1 155 ? 18.330 -11.284 -9.128 1.00 82.19 155 CYS A C 1
ATOM 1257 O O . CYS A 1 155 ? 17.431 -11.334 -9.976 1.00 82.19 155 CYS A O 1
ATOM 1259 N N . PRO A 1 156 ? 18.747 -12.395 -8.484 1.00 82.69 156 PRO A N 1
ATOM 1260 C CA . PRO A 1 156 ? 18.367 -13.749 -8.904 1.00 82.69 156 PRO A CA 1
ATOM 1261 C C . PRO A 1 156 ? 16.894 -14.072 -8.629 1.00 82.69 156 PRO A C 1
ATOM 1263 O O . PRO A 1 156 ? 16.331 -14.996 -9.218 1.00 82.69 156 PRO A O 1
ATOM 1266 N N . ILE A 1 157 ? 16.259 -13.307 -7.736 1.00 84.06 157 ILE A N 1
ATOM 1267 C CA . ILE A 1 157 ? 14.873 -13.538 -7.327 1.00 84.06 157 ILE A CA 1
ATOM 1268 C C . ILE A 1 157 ? 13.848 -12.725 -8.128 1.00 84.06 157 ILE A C 1
ATOM 1270 O O . ILE A 1 157 ? 12.648 -12.958 -7.983 1.00 84.06 157 ILE A O 1
ATOM 1274 N N . ARG A 1 158 ? 14.283 -11.768 -8.967 1.00 82.06 158 ARG A N 1
ATOM 1275 C CA . ARG 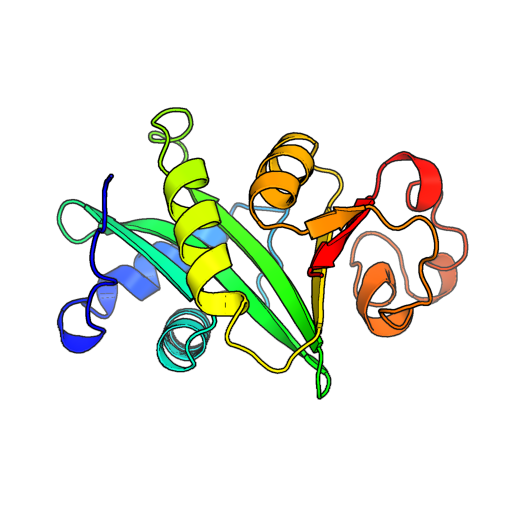A 1 158 ? 13.377 -10.855 -9.690 1.00 82.06 158 ARG A CA 1
ATOM 1276 C C . ARG A 1 158 ? 12.402 -11.617 -10.582 1.00 82.06 158 ARG A C 1
ATOM 1278 O O . ARG A 1 158 ? 11.196 -11.430 -10.476 1.00 82.06 158 ARG A O 1
ATOM 1285 N N . ASP A 1 159 ? 12.934 -12.500 -11.413 1.00 77.56 159 ASP A N 1
ATOM 1286 C CA . ASP A 1 159 ? 12.153 -13.208 -12.429 1.00 77.56 159 ASP A CA 1
ATOM 1287 C C . ASP A 1 159 ? 11.643 -14.575 -11.931 1.00 77.56 159 ASP A C 1
ATOM 1289 O O . ASP A 1 159 ? 10.861 -15.242 -12.604 1.00 77.56 159 ASP A O 1
ATOM 1293 N N . THR A 1 160 ? 12.035 -14.984 -10.718 1.00 81.19 160 THR A N 1
ATOM 1294 C CA . THR A 1 160 ? 11.714 -16.300 -10.141 1.00 81.19 160 THR A CA 1
ATOM 1295 C C . THR A 1 160 ? 10.711 -16.206 -8.991 1.00 81.19 160 THR A C 1
ATOM 1297 O O . THR A 1 160 ? 9.698 -16.910 -9.006 1.00 81.19 160 THR A O 1
ATOM 1300 N N . GLU A 1 161 ? 10.876 -15.266 -8.058 1.00 86.31 161 GLU A N 1
ATOM 1301 C CA . GLU A 1 161 ? 10.039 -15.137 -6.853 1.00 86.31 161 GLU A CA 1
ATOM 1302 C C . GLU A 1 161 ? 9.233 -13.838 -6.803 1.00 86.31 161 GLU A C 1
ATOM 1304 O O . GLU A 1 161 ? 8.077 -13.839 -6.373 1.00 86.31 161 GLU A O 1
ATOM 1309 N N . CYS A 1 162 ? 9.818 -12.723 -7.243 1.00 88.69 162 CYS A N 1
ATOM 1310 C CA . CYS A 1 162 ? 9.135 -11.439 -7.231 1.00 88.69 162 CYS A CA 1
ATOM 1311 C C . CYS A 1 162 ? 8.032 -11.405 -8.292 1.00 88.69 162 CYS A C 1
ATOM 1313 O O . CYS A 1 162 ? 8.124 -12.002 -9.366 1.00 88.69 162 CYS A O 1
ATOM 1315 N N . ARG A 1 163 ? 6.948 -10.700 -7.980 1.00 92.25 163 ARG A N 1
ATOM 1316 C CA . ARG A 1 163 ? 5.808 -10.521 -8.876 1.00 92.25 163 ARG A CA 1
ATOM 1317 C C . ARG A 1 163 ? 5.456 -9.043 -8.937 1.00 92.25 163 ARG A C 1
ATOM 1319 O O . ARG A 1 163 ? 4.940 -8.494 -7.960 1.00 92.25 163 ARG A O 1
ATOM 1326 N N . LEU A 1 164 ? 5.714 -8.424 -10.088 1.00 93.12 164 LEU A N 1
ATOM 1327 C CA . LEU A 1 164 ? 5.137 -7.135 -10.449 1.00 93.12 164 LEU A CA 1
ATOM 1328 C C . LEU A 1 164 ? 3.669 -7.345 -10.809 1.00 93.12 164 LEU A C 1
ATOM 1330 O O . LEU A 1 164 ? 3.330 -8.221 -11.610 1.00 93.12 164 LEU A O 1
ATOM 1334 N N . ARG A 1 165 ? 2.789 -6.551 -10.204 1.00 94.25 165 ARG A N 1
ATOM 1335 C CA . ARG A 1 165 ? 1.383 -6.506 -10.595 1.00 94.25 165 ARG A CA 1
ATOM 1336 C C . ARG A 1 165 ? 0.939 -5.064 -10.769 1.00 94.25 165 ARG A C 1
ATOM 1338 O O . ARG A 1 165 ? 1.314 -4.233 -9.946 1.00 94.25 165 ARG A O 1
ATOM 1345 N N . VAL A 1 166 ? 0.145 -4.792 -11.797 1.00 94.56 166 VAL A N 1
ATOM 1346 C CA . VAL A 1 166 ? -0.320 -3.448 -12.164 1.00 94.56 166 VAL A CA 1
ATOM 1347 C C . VAL A 1 166 ? -1.832 -3.466 -12.329 1.00 94.56 166 VAL A C 1
ATOM 1349 O O . VAL A 1 166 ? -2.389 -4.429 -12.853 1.00 94.56 166 VAL A O 1
ATOM 1352 N N . MET A 1 167 ? -2.502 -2.434 -11.835 1.00 91.88 167 MET A N 1
ATOM 1353 C CA . MET A 1 167 ? -3.948 -2.293 -11.923 1.00 91.88 167 MET A CA 1
ATOM 1354 C C . MET A 1 167 ? -4.305 -1.837 -13.332 1.00 91.88 167 MET A C 1
ATOM 1356 O O . MET A 1 167 ? -3.709 -0.885 -13.832 1.00 91.88 167 MET A O 1
ATOM 1360 N N . LYS A 1 168 ? -5.237 -2.551 -13.962 1.00 70.50 168 LYS A N 1
ATOM 1361 C CA . LYS A 1 168 ? -5.837 -2.154 -15.238 1.00 70.50 168 LYS A CA 1
ATOM 1362 C C . LYS A 1 168 ? -7.080 -1.309 -15.026 1.00 70.50 168 LYS A C 1
ATOM 1364 O O . LYS A 1 168 ? -7.835 -1.628 -14.074 1.00 70.50 168 LYS A O 1
#

InterPro domains:
  IPR000182 GNAT domain [PF00583] (45-110)
  IPR000182 GNAT domain [PS51186] (1-142)
  IPR016181 Acyl-CoA N-acyltransferase [SSF55729] (24-119)

Sequence (168 aa):
MYNKMRPKIEDIPDQCWNELSQNLLPEKAILHTRTTPDQLKRVYLDGYAVLELRDEHIVGYFAAWPVADGFHEVGTAWVRPDLRGHGIGRALYVQMKHLLLTQDRIIFGVTTNPVSVHLGHMMNLVSHTNWSDPVPWDLTCGRCDKYADHEKHTCPIRDTECRLRVMK

pLDDT: mean 89.35, std 9.29, range [35.69, 97.94]

Secondary structure (DSSP, 8-state):
----PPPPGGGS-HHHHHHHHHHHTT-TTS-GGG-SHHHHHHHHHTT-EEEEEETTEEEEEEEEEEEETTEEEEEEEEE-GGGTTSSHHHHHHHHHHHHHTTSSSEEEEEES-HHHHHHHHHTTEEEES-SSSSS-HHHHTTT-TTS-GGGGGG-TTTTTT-EEEEE-

Mean predicted aligned error: 4.62 Å

Solvent-accessible surface area (backbone atoms only — not comparable to full-atom values): 9884 Å² total; per-residue (Å²): 137,85,87,75,76,79,78,57,68,92,78,52,60,72,64,33,36,48,52,44,28,60,68,47,70,81,40,85,87,41,70,68,97,60,40,46,37,67,49,52,51,45,38,35,74,73,58,36,41,44,71,41,78,54,95,84,33,64,47,26,43,35,34,40,41,82,78,50,92,59,34,27,34,52,54,40,83,48,55,41,78,95,54,60,89,71,55,55,65,60,54,46,40,50,52,43,29,65,54,50,73,76,47,96,53,50,41,32,34,74,43,70,52,66,68,59,53,60,51,34,46,75,40,46,28,43,79,49,90,56,63,60,54,98,52,50,40,64,79,59,61,61,72,44,85,89,47,59,80,92,48,50,88,70,45,82,46,54,90,74,52,42,40,44,25,39,48,118

Foldseek 3Di:
DDPPPFDDLVPQDLVQLVVQLVQCVVVPQADNVQRHSVSQSVQVVVLFKGFDDDPNHTQWIWGWDDPDVQETERRDGDGHPVCPPVCRSLVRLQVNLVSPVPDSGKYKYKDLDVVCVVSVVVSQFAWDQDCPPPDHVCSHQVPDPPDDNVCSVVPVCCNPRMTMTIHD